Protein AF-A0A5N8YU35-F1 (afdb_monomer_lite)

Secondary structure (DSSP, 8-state):
-EEEEEE-STT-EEEEEEEESSS--TTHHHHHHHHHHTT---SEEEEEEETTEEEEEEEEEHHHHGGGHHHHHHHHHHHHHHHHHHHHHHHHHTTTS-TT-TTHHHHHHHHHHHHHTSS-EEE-TTS-EEE---HHHHHHHHHHHHHHHTT-

pLDDT: mean 88.42, std 7.89, range [56.53, 98.0]

Radius of gyration: 19.66 Å; chains: 1; bounding box: 42×31×61 Å

Sequence (152 aa):
MIIRTEPKDVFMYSVYLIFDSKEPDAEDHNIHEYLERNLLEPKRVESIVYDDRHCEMMYFGGCYIGRHMDALINLQTMAVQREMVAAEIGQTVAKVLKPSDPWLDDVIDQLTESVRQSDGFKTTEDGQLLFTVDVDYLHSKALDLATKTRVK

Foldseek 3Di:
DDWDWADDPDPKIKIKDKAFPPDGAPLRVVLVVVCVVVVNAFPDWDFDQDPNTTIIIGMDICVRCVVCVVVSVVSVVLSVLLVVQLVVLLVLLVVQDPPPDPCQVVLSNVLSVVQSPDPQWDADPVRDIDGDDDSVVSNVSSVVVVVVVVVD

Structure (mmCIF, N/CA/C/O backbone):
data_AF-A0A5N8YU35-F1
#
_entry.id   AF-A0A5N8YU35-F1
#
loop_
_atom_site.group_PDB
_atom_site.id
_atom_site.type_symbol
_atom_site.label_atom_id
_atom_site.label_alt_id
_atom_site.label_comp_id
_atom_site.label_asym_id
_atom_site.label_entity_id
_atom_site.label_seq_id
_atom_site.pdbx_PDB_ins_code
_atom_site.Cartn_x
_atom_site.Cartn_y
_atom_site.Cartn_z
_atom_site.occupancy
_atom_site.B_iso_or_equiv
_atom_site.auth_seq_id
_atom_site.auth_comp_id
_atom_site.auth_asym_id
_atom_site.auth_atom_id
_atom_site.pdbx_PDB_model_num
ATOM 1 N N . MET A 1 1 ? 0.512 4.461 -4.455 1.00 90.25 1 MET A N 1
ATOM 2 C CA . MET A 1 1 ? 1.394 4.225 -5.608 1.00 90.25 1 MET A CA 1
ATOM 3 C C . MET A 1 1 ? 0.643 3.665 -6.820 1.00 90.25 1 MET A C 1
ATOM 5 O O . MET A 1 1 ? -0.209 2.793 -6.695 1.00 90.25 1 MET A O 1
ATOM 9 N N . ILE A 1 2 ? 1.042 4.047 -8.038 1.00 93.00 2 ILE A N 1
ATOM 10 C CA . ILE A 1 2 ? 0.609 3.384 -9.282 1.00 93.00 2 ILE A CA 1
ATOM 11 C C . ILE A 1 2 ? 1.758 2.557 -9.860 1.00 93.00 2 ILE A C 1
ATOM 13 O O . ILE A 1 2 ? 2.867 3.059 -10.043 1.00 93.00 2 ILE A O 1
ATOM 17 N N . ILE A 1 3 ? 1.476 1.297 -10.200 1.00 93.69 3 ILE A N 1
ATOM 18 C CA . ILE A 1 3 ? 2.404 0.419 -10.919 1.00 93.69 3 ILE A CA 1
ATOM 19 C C . ILE A 1 3 ? 1.977 0.353 -12.382 1.00 93.69 3 ILE A C 1
ATOM 21 O O . ILE A 1 3 ? 0.924 -0.190 -12.716 1.00 93.69 3 ILE A O 1
ATOM 25 N N . ARG A 1 4 ? 2.826 0.853 -13.279 1.00 93.88 4 ARG A N 1
ATOM 26 C CA . ARG A 1 4 ? 2.621 0.746 -14.726 1.00 93.88 4 ARG A CA 1
ATOM 27 C C . ARG A 1 4 ? 3.687 -0.141 -15.343 1.00 93.88 4 ARG A C 1
ATOM 29 O O . ARG A 1 4 ? 4.871 -0.006 -15.042 1.00 93.88 4 ARG A O 1
ATOM 36 N N . THR A 1 5 ? 3.275 -1.016 -16.254 1.00 92.88 5 THR A N 1
ATOM 37 C CA . THR A 1 5 ? 4.201 -1.800 -17.072 1.00 92.88 5 THR A CA 1
ATOM 38 C C . THR A 1 5 ? 4.079 -1.409 -18.536 1.00 92.88 5 THR A C 1
ATOM 40 O O . THR A 1 5 ? 2.991 -1.107 -19.024 1.00 92.88 5 THR A O 1
ATOM 43 N N . GLU A 1 6 ? 5.207 -1.379 -19.239 1.00 91.56 6 GLU A N 1
ATOM 44 C CA . GLU A 1 6 ? 5.234 -1.185 -20.689 1.00 91.56 6 GLU A CA 1
ATOM 45 C C . GLU A 1 6 ? 6.061 -2.293 -21.339 1.00 91.56 6 GLU A C 1
ATOM 47 O O . GLU A 1 6 ? 7.177 -2.568 -20.878 1.00 91.56 6 GLU A O 1
ATOM 52 N N . PRO A 1 7 ? 5.557 -2.932 -22.407 1.00 88.81 7 PRO A N 1
ATOM 53 C CA . PRO A 1 7 ? 6.346 -3.893 -23.157 1.00 88.81 7 PRO A CA 1
ATOM 54 C C . PRO A 1 7 ? 7.537 -3.197 -23.824 1.00 88.81 7 PRO A C 1
ATOM 56 O O . PRO A 1 7 ? 7.446 -2.060 -24.289 1.00 88.81 7 PRO A O 1
ATOM 59 N N . LYS A 1 8 ? 8.659 -3.907 -23.895 1.00 81.81 8 LYS A N 1
ATOM 60 C CA . LYS A 1 8 ? 9.805 -3.582 -24.749 1.00 81.81 8 LYS A CA 1
ATOM 61 C C . LYS A 1 8 ? 10.007 -4.706 -25.764 1.00 81.81 8 LYS A C 1
ATOM 63 O O . LYS A 1 8 ? 9.188 -5.622 -25.845 1.00 81.81 8 LYS A O 1
ATOM 68 N N . ASP A 1 9 ? 11.077 -4.625 -26.555 1.00 76.06 9 ASP A N 1
ATOM 69 C CA . ASP A 1 9 ? 11.470 -5.711 -27.455 1.00 76.06 9 ASP A CA 1
ATOM 70 C C . ASP A 1 9 ? 11.514 -7.070 -26.730 1.00 76.06 9 ASP A C 1
ATOM 72 O O . ASP A 1 9 ? 11.734 -7.148 -25.520 1.00 76.06 9 ASP A O 1
ATOM 76 N N . VAL A 1 10 ? 11.282 -8.129 -27.508 1.00 62.03 10 VAL A N 1
ATOM 77 C CA . VAL A 1 10 ? 11.170 -9.557 -27.154 1.00 62.03 10 VAL A CA 1
ATOM 78 C C . VAL A 1 10 ? 11.671 -9.924 -25.733 1.00 62.03 10 VAL A C 1
ATOM 80 O O . VAL A 1 10 ? 12.867 -9.908 -25.455 1.00 62.03 10 VAL A O 1
ATOM 83 N N . PHE A 1 11 ? 10.732 -10.308 -24.853 1.00 61.12 11 PHE A N 1
ATOM 84 C CA . PHE A 1 11 ? 10.903 -10.713 -23.437 1.00 61.12 11 PHE A CA 1
ATOM 85 C C . PHE A 1 11 ? 11.347 -9.639 -22.434 1.00 61.12 11 PHE A C 1
ATOM 87 O O . PHE A 1 11 ? 11.573 -9.958 -21.265 1.00 61.12 11 PHE A O 1
ATOM 94 N N . MET A 1 12 ? 11.430 -8.370 -22.828 1.00 81.44 12 MET A N 1
ATOM 95 C CA . MET A 1 12 ? 11.676 -7.276 -21.893 1.00 81.44 12 MET A CA 1
ATOM 96 C C . MET A 1 12 ? 10.413 -6.455 -21.665 1.00 81.44 12 MET A C 1
ATOM 98 O O . MET A 1 12 ? 9.602 -6.233 -22.558 1.00 81.44 12 MET A O 1
ATOM 102 N N . TYR A 1 13 ? 10.274 -5.955 -20.448 1.00 92.12 13 TYR A N 1
ATOM 103 C CA . TYR A 1 13 ? 9.296 -4.938 -20.104 1.00 92.12 13 TYR A CA 1
ATOM 104 C C . TYR A 1 13 ? 9.954 -3.924 -19.180 1.00 92.12 13 TYR A C 1
ATOM 106 O O . TYR A 1 13 ? 11.035 -4.153 -18.626 1.00 92.12 13 TYR A O 1
ATOM 114 N N . SER A 1 14 ? 9.320 -2.776 -19.049 1.00 94.19 14 SER A N 1
ATOM 115 C CA . SER A 1 14 ? 9.695 -1.730 -18.117 1.00 94.19 14 SER A CA 1
ATOM 116 C C . SER A 1 14 ? 8.625 -1.589 -17.056 1.00 94.19 14 SER A C 1
ATOM 118 O O . SER A 1 14 ? 7.449 -1.818 -17.329 1.00 94.19 14 SER A O 1
ATOM 120 N N . VAL A 1 15 ? 9.056 -1.241 -15.850 1.00 96.44 15 VAL A N 1
ATOM 121 C CA . VAL A 1 15 ? 8.173 -0.998 -14.713 1.00 96.44 15 VAL A CA 1
ATOM 122 C C . VAL A 1 15 ? 8.373 0.439 -14.279 1.00 96.44 15 VAL A C 1
ATOM 124 O O . VAL A 1 15 ? 9.511 0.895 -14.150 1.00 96.44 15 VAL A O 1
ATOM 127 N N . TYR A 1 16 ? 7.265 1.129 -14.063 1.00 96.88 16 TYR A N 1
ATOM 128 C CA . TYR A 1 16 ? 7.223 2.483 -13.549 1.00 96.88 16 TYR A CA 1
ATOM 129 C C . TYR A 1 16 ? 6.436 2.463 -12.246 1.00 96.88 16 TYR A C 1
ATOM 131 O O . TYR A 1 16 ? 5.295 1.996 -12.230 1.00 96.88 16 TYR A O 1
ATOM 139 N N . LEU A 1 17 ? 7.059 2.946 -11.176 1.00 97.44 17 LEU A N 1
ATOM 140 C CA . LEU A 1 17 ? 6.386 3.228 -9.913 1.00 97.44 17 LEU A CA 1
ATOM 141 C C . LEU A 1 17 ? 6.131 4.730 -9.875 1.00 97.44 17 LEU A C 1
ATOM 143 O O . LEU A 1 17 ? 7.059 5.509 -10.097 1.00 97.44 17 LEU A O 1
ATOM 147 N N . ILE A 1 18 ? 4.879 5.124 -9.684 1.00 97.38 18 ILE A N 1
ATOM 148 C CA . ILE A 1 18 ? 4.452 6.522 -9.723 1.00 97.38 18 ILE A CA 1
ATOM 149 C C . ILE A 1 18 ? 3.856 6.866 -8.359 1.00 97.38 18 ILE A C 1
ATOM 151 O O . ILE A 1 18 ? 2.929 6.192 -7.904 1.00 97.38 18 ILE A O 1
ATOM 155 N N . PHE A 1 19 ? 4.399 7.905 -7.735 1.00 97.12 19 PHE A N 1
ATOM 156 C CA . PHE A 1 19 ? 4.057 8.371 -6.394 1.00 97.12 19 PHE A CA 1
ATOM 157 C C . PHE A 1 19 ? 3.549 9.806 -6.476 1.00 97.12 19 PHE A C 1
ATOM 159 O O . PHE A 1 19 ? 4.204 10.658 -7.084 1.00 97.12 19 PHE A O 1
ATOM 166 N N . ASP A 1 20 ? 2.390 10.090 -5.891 1.00 96.12 20 ASP A N 1
ATOM 167 C CA . ASP A 1 20 ? 1.893 11.461 -5.806 1.00 96.12 20 ASP A CA 1
ATOM 168 C C . ASP A 1 20 ? 2.757 12.261 -4.823 1.00 96.12 20 ASP A C 1
ATOM 170 O O . ASP A 1 20 ? 2.974 11.866 -3.681 1.00 96.12 20 ASP A O 1
ATOM 174 N N . SER A 1 21 ? 3.297 13.393 -5.277 1.00 92.50 21 SER A N 1
ATOM 175 C CA . SER A 1 21 ? 4.210 14.197 -4.461 1.00 92.50 21 SER A CA 1
ATOM 176 C C . SER A 1 21 ? 3.497 15.083 -3.436 1.00 92.50 21 SER A C 1
ATOM 178 O O . SER A 1 21 ? 4.156 15.640 -2.558 1.00 92.50 21 SER A O 1
ATOM 180 N N . LYS A 1 22 ? 2.183 15.288 -3.569 1.00 93.19 22 LYS A N 1
ATOM 181 C CA . LYS A 1 22 ? 1.373 16.131 -2.677 1.00 93.19 22 LYS A CA 1
ATOM 182 C C . LYS A 1 22 ? 0.496 15.307 -1.750 1.00 93.19 22 LYS A C 1
ATOM 184 O O . LYS A 1 22 ? 0.363 15.672 -0.585 1.00 93.19 22 LYS A O 1
ATOM 189 N N . GLU A 1 23 ? -0.078 14.229 -2.265 1.00 92.50 23 GLU A N 1
ATOM 190 C CA . GLU A 1 23 ? -0.985 13.342 -1.536 1.00 92.50 23 GLU A CA 1
ATOM 191 C C . GLU A 1 23 ? -0.467 11.899 -1.617 1.00 92.50 23 GLU A C 1
ATOM 193 O O . GLU A 1 23 ? -1.020 11.104 -2.372 1.00 92.50 23 GLU A O 1
ATOM 198 N N . PRO A 1 24 ? 0.618 11.558 -0.887 1.00 92.06 24 PRO A N 1
ATOM 199 C CA . PRO A 1 24 ? 1.176 10.210 -0.914 1.00 92.06 24 PRO A CA 1
ATOM 200 C C . PRO A 1 24 ? 0.146 9.179 -0.461 1.00 92.06 24 PRO A C 1
ATOM 202 O O . PRO A 1 24 ? -0.561 9.397 0.529 1.00 92.06 24 PRO A O 1
ATOM 205 N N . ASP A 1 25 ? 0.110 8.038 -1.142 1.00 92.25 25 ASP A N 1
ATOM 206 C CA . ASP A 1 25 ? -0.746 6.929 -0.735 1.00 92.25 25 ASP A CA 1
ATOM 207 C C . ASP A 1 25 ? -0.171 6.246 0.521 1.00 92.25 25 ASP A C 1
ATOM 209 O O . ASP A 1 25 ? 1.025 6.330 0.827 1.00 92.25 25 ASP A O 1
ATOM 213 N N . ALA A 1 26 ? -1.024 5.548 1.274 1.00 90.88 26 ALA A N 1
ATOM 214 C CA . ALA A 1 26 ? -0.661 4.989 2.576 1.00 90.88 26 ALA A CA 1
ATOM 215 C C . ALA A 1 26 ? 0.501 3.975 2.523 1.00 90.88 26 ALA A C 1
ATOM 217 O O . ALA A 1 26 ? 1.226 3.813 3.510 1.00 90.88 26 ALA A O 1
ATOM 218 N N . GLU A 1 27 ? 0.701 3.282 1.397 1.00 93.81 27 GLU A N 1
ATOM 219 C CA . GLU A 1 27 ? 1.817 2.357 1.197 1.00 93.81 27 GLU A CA 1
ATOM 220 C C . GLU A 1 27 ? 3.138 3.028 0.812 1.00 93.81 27 GLU A C 1
ATOM 222 O O . GLU A 1 27 ? 4.181 2.384 0.945 1.00 93.81 27 GLU A O 1
ATOM 227 N N . ASP A 1 28 ? 3.123 4.276 0.334 1.00 95.50 28 ASP A N 1
ATOM 228 C CA . ASP A 1 28 ? 4.252 4.873 -0.390 1.00 95.50 28 ASP A CA 1
ATOM 229 C C . ASP A 1 28 ? 5.538 4.849 0.448 1.00 95.50 28 ASP A C 1
ATOM 231 O O . ASP A 1 28 ? 6.587 4.402 -0.020 1.00 95.50 28 ASP A O 1
ATOM 235 N N . HIS A 1 29 ? 5.451 5.214 1.731 1.00 94.50 29 HIS A N 1
ATOM 236 C CA . HIS A 1 29 ? 6.587 5.157 2.655 1.00 94.50 29 HIS A CA 1
ATOM 237 C C . HIS A 1 29 ? 7.175 3.742 2.786 1.00 94.50 29 HIS A C 1
ATOM 239 O O . HIS A 1 29 ? 8.386 3.559 2.661 1.00 94.50 29 HIS A O 1
ATOM 245 N N . ASN A 1 30 ? 6.322 2.729 2.964 1.00 94.62 30 ASN A N 1
ATOM 246 C CA . ASN A 1 30 ? 6.757 1.338 3.109 1.00 94.62 30 ASN A CA 1
ATOM 247 C C . ASN A 1 30 ? 7.377 0.799 1.812 1.00 94.62 30 ASN A C 1
ATOM 249 O O . ASN A 1 30 ? 8.282 -0.036 1.851 1.00 94.62 30 ASN A O 1
ATOM 253 N N . ILE A 1 31 ? 6.893 1.266 0.658 1.00 96.50 31 ILE A N 1
ATOM 254 C CA . ILE A 1 31 ? 7.476 0.942 -0.644 1.00 96.50 31 ILE A CA 1
ATOM 255 C C . ILE A 1 31 ? 8.880 1.542 -0.751 1.00 96.50 31 ILE A C 1
ATOM 257 O O . ILE A 1 31 ? 9.812 0.814 -1.092 1.00 96.50 31 ILE A O 1
ATOM 261 N N . HIS A 1 32 ? 9.065 2.823 -0.416 1.00 96.88 32 HIS A N 1
ATOM 262 C CA . HIS A 1 32 ? 10.389 3.452 -0.424 1.00 96.88 32 HIS A CA 1
ATOM 263 C C . HIS A 1 32 ? 11.374 2.733 0.510 1.00 96.88 32 HIS A C 1
ATOM 265 O O . HIS A 1 32 ? 12.469 2.377 0.070 1.00 96.88 32 HIS A O 1
ATOM 271 N N . GLU A 1 33 ? 10.973 2.428 1.749 1.00 97.38 33 GLU A N 1
ATOM 272 C CA . GLU A 1 33 ? 11.804 1.655 2.684 1.00 97.38 33 GLU A CA 1
ATOM 273 C C . GLU A 1 33 ? 12.143 0.261 2.140 1.00 97.38 33 GLU A C 1
ATOM 275 O O . GLU A 1 33 ? 13.268 -0.227 2.288 1.00 97.38 33 GLU A O 1
ATOM 280 N N . TYR A 1 34 ? 11.185 -0.406 1.490 1.00 97.62 34 TYR A N 1
ATOM 281 C CA . TYR A 1 34 ? 11.427 -1.703 0.870 1.00 97.62 34 TYR A CA 1
ATOM 282 C C . TYR A 1 34 ? 12.472 -1.604 -0.245 1.00 97.62 34 TYR A C 1
ATOM 284 O O . TYR A 1 34 ? 13.368 -2.452 -0.307 1.00 97.62 34 TYR A O 1
ATOM 292 N N . LEU A 1 35 ? 12.369 -0.599 -1.119 1.00 97.62 35 LEU A N 1
ATOM 293 C CA . LEU A 1 35 ? 13.329 -0.381 -2.201 1.00 97.62 35 LEU A CA 1
ATOM 294 C C . LEU A 1 35 ? 14.730 -0.114 -1.638 1.00 97.62 35 LEU A C 1
ATOM 296 O O . LEU A 1 35 ? 15.682 -0.776 -2.051 1.00 97.62 35 LEU A O 1
ATOM 300 N N . GLU A 1 36 ? 14.844 0.770 -0.644 1.00 97.56 36 GLU A N 1
ATOM 301 C CA . GLU A 1 36 ? 16.111 1.101 0.017 1.00 97.56 36 GLU A CA 1
ATOM 302 C C . GLU A 1 36 ? 16.743 -0.131 0.679 1.00 97.56 36 GLU A C 1
ATOM 304 O O . GLU A 1 36 ? 17.889 -0.484 0.394 1.00 97.56 36 GLU A O 1
ATOM 309 N N . ARG A 1 37 ? 15.977 -0.861 1.499 1.00 98.00 37 ARG A N 1
ATOM 310 C CA . ARG A 1 37 ? 16.464 -2.047 2.220 1.00 98.00 37 ARG A CA 1
ATOM 311 C C . ARG A 1 37 ? 16.960 -3.154 1.288 1.00 98.00 37 ARG A C 1
ATOM 313 O O . ARG A 1 37 ? 17.844 -3.922 1.663 1.00 98.00 37 ARG A O 1
ATOM 320 N N . ASN A 1 38 ? 16.373 -3.267 0.098 1.00 97.62 38 ASN A N 1
ATOM 321 C CA . ASN A 1 38 ? 16.754 -4.265 -0.901 1.00 97.62 38 ASN A CA 1
ATOM 322 C C . ASN A 1 38 ? 17.753 -3.728 -1.941 1.00 97.62 38 ASN A C 1
ATOM 324 O O . ASN A 1 38 ? 18.066 -4.450 -2.889 1.00 97.62 38 ASN A O 1
ATOM 328 N N . LEU A 1 39 ? 18.267 -2.504 -1.763 1.00 96.69 39 LEU A N 1
ATOM 329 C CA . LEU A 1 39 ? 19.212 -1.850 -2.676 1.00 96.69 39 LEU A CA 1
ATOM 330 C C . LEU A 1 39 ? 18.683 -1.796 -4.121 1.00 96.69 39 LEU A C 1
ATOM 332 O O . LEU A 1 39 ? 19.406 -2.054 -5.089 1.00 96.69 39 LEU A O 1
ATOM 336 N N . LEU A 1 40 ? 17.386 -1.513 -4.258 1.00 97.50 40 LEU A N 1
ATOM 337 C CA . LEU A 1 40 ? 16.693 -1.417 -5.536 1.00 97.50 40 LEU A CA 1
ATOM 338 C C . LEU A 1 40 ? 16.704 0.025 -6.026 1.00 97.50 40 LEU A C 1
ATOM 340 O O . LEU A 1 40 ? 15.786 0.797 -5.761 1.00 97.50 40 LEU A O 1
ATOM 344 N N . GLU A 1 41 ? 17.743 0.376 -6.775 1.00 96.81 41 GLU A N 1
ATOM 345 C CA . GLU A 1 41 ? 17.883 1.721 -7.321 1.00 96.81 41 GLU A CA 1
A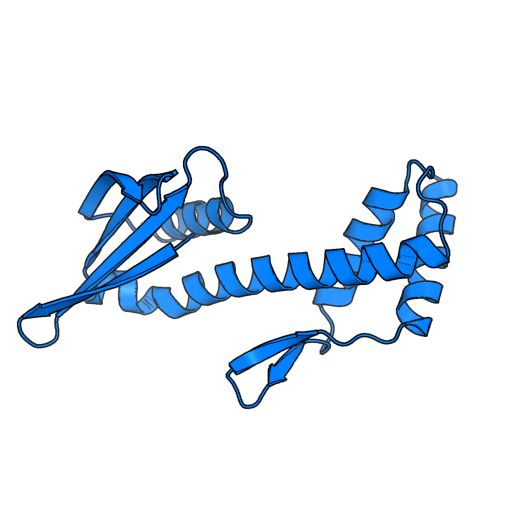TOM 346 C C . GLU A 1 41 ? 17.145 1.855 -8.662 1.00 96.81 41 GLU A C 1
ATOM 348 O O . GLU A 1 41 ? 17.313 1.019 -9.566 1.00 96.81 41 GLU A O 1
ATOM 353 N N . PRO A 1 42 ? 16.325 2.904 -8.840 1.00 97.06 42 PRO A N 1
ATOM 354 C CA . PRO A 1 42 ? 15.714 3.178 -10.125 1.00 97.06 42 PRO A CA 1
ATOM 355 C C . PRO A 1 42 ? 16.781 3.577 -11.142 1.00 97.06 42 PRO A C 1
ATOM 357 O O . PRO A 1 42 ? 17.720 4.315 -10.858 1.00 97.06 42 PRO A O 1
ATOM 360 N N . LYS A 1 43 ? 16.590 3.152 -12.390 1.00 96.31 43 LYS A N 1
ATOM 361 C CA . LYS A 1 43 ? 17.432 3.594 -13.511 1.00 96.31 43 LYS A CA 1
ATOM 362 C C . LYS A 1 43 ? 17.287 5.092 -13.778 1.00 96.31 43 LYS A C 1
ATOM 364 O O . LYS A 1 43 ? 18.185 5.696 -14.357 1.00 96.31 43 LYS A O 1
ATOM 369 N N . ARG A 1 44 ? 16.124 5.658 -13.452 1.00 95.75 44 ARG A N 1
ATOM 370 C CA . ARG A 1 44 ? 15.811 7.077 -13.607 1.00 95.75 44 ARG A CA 1
ATOM 371 C C . ARG A 1 44 ? 14.684 7.459 -12.653 1.00 95.75 44 ARG A C 1
ATOM 373 O O . ARG A 1 44 ? 13.761 6.668 -12.470 1.00 95.75 44 ARG A O 1
ATOM 380 N N . VAL A 1 45 ? 14.758 8.671 -12.120 1.00 97.50 45 VAL A N 1
ATOM 381 C CA . VAL A 1 45 ? 13.685 9.326 -11.367 1.00 97.50 45 VAL A CA 1
ATOM 382 C C . VAL A 1 45 ? 13.316 10.600 -12.117 1.00 97.50 45 VAL A C 1
ATOM 384 O O . VAL A 1 45 ? 14.207 11.339 -12.537 1.00 97.50 45 VAL A O 1
ATOM 387 N N . GLU A 1 46 ? 12.028 10.834 -12.345 1.00 97.00 46 GLU A N 1
ATOM 388 C CA . GLU A 1 46 ? 11.529 12.023 -13.042 1.00 97.00 46 GLU A CA 1
ATOM 389 C C . GLU A 1 46 ? 10.313 12.596 -12.326 1.00 97.00 46 GLU A C 1
ATOM 391 O O . GLU A 1 46 ? 9.465 11.854 -11.840 1.00 97.00 46 GLU A O 1
ATOM 396 N N . SER A 1 47 ? 10.186 13.920 -12.327 1.00 97.31 47 SER A N 1
ATOM 397 C CA . SER A 1 47 ? 8.931 14.579 -11.978 1.00 97.31 47 SER A CA 1
ATOM 398 C C . SER A 1 47 ? 8.033 14.630 -13.210 1.00 97.31 47 SER A C 1
ATOM 400 O O . SER A 1 47 ? 8.435 15.154 -14.252 1.00 97.31 47 SER A O 1
ATOM 402 N N . ILE A 1 48 ? 6.823 14.093 -13.097 1.00 96.50 48 ILE A N 1
ATOM 403 C CA . ILE A 1 48 ? 5.847 14.012 -14.185 1.00 96.50 48 ILE A CA 1
ATOM 404 C C . ILE A 1 48 ? 4.506 14.615 -13.758 1.00 96.50 48 ILE A C 1
ATOM 406 O O . ILE A 1 48 ? 4.251 14.825 -12.572 1.00 96.50 48 ILE A O 1
ATOM 410 N N . VAL A 1 49 ? 3.641 14.876 -14.738 1.00 96.31 49 VAL A N 1
ATOM 411 C CA . VAL A 1 49 ? 2.208 15.062 -14.493 1.00 96.31 49 VAL A CA 1
ATOM 412 C C . VAL A 1 49 ? 1.505 13.779 -14.915 1.00 96.31 49 VAL A C 1
ATOM 414 O O . VAL A 1 49 ? 1.636 13.360 -16.067 1.00 96.31 49 VAL A O 1
ATOM 417 N N . TYR A 1 50 ? 0.796 13.146 -13.988 1.00 93.31 50 TYR A N 1
ATOM 418 C CA . TYR A 1 50 ? 0.030 11.929 -14.226 1.00 93.31 50 TYR A CA 1
ATOM 419 C C . TYR A 1 50 ? -1.381 12.131 -13.683 1.00 93.31 50 TYR A C 1
ATOM 421 O O . TYR A 1 50 ? -1.531 12.424 -12.504 1.00 93.31 50 TYR A O 1
ATOM 429 N N . ASP A 1 51 ? -2.400 11.990 -14.537 1.00 91.75 51 ASP A N 1
ATOM 430 C CA . ASP A 1 51 ? -3.808 12.154 -14.138 1.00 91.75 51 ASP A CA 1
ATOM 431 C C . ASP A 1 51 ? -4.057 13.483 -13.389 1.00 91.75 51 ASP A C 1
ATOM 433 O O . ASP A 1 51 ? -4.538 13.507 -12.261 1.00 91.75 51 ASP A O 1
ATOM 437 N N . ASP A 1 52 ? -3.592 14.587 -13.991 1.00 93.31 52 ASP A N 1
ATOM 438 C CA . ASP A 1 52 ? -3.613 15.960 -13.453 1.00 93.31 52 ASP A CA 1
ATOM 439 C C . ASP A 1 52 ? -2.890 16.178 -12.103 1.00 93.31 52 ASP A C 1
ATOM 441 O O . ASP A 1 52 ? -2.962 17.262 -11.516 1.00 93.31 52 ASP A O 1
ATOM 445 N N . ARG A 1 53 ? -2.116 15.193 -11.631 1.00 93.69 53 ARG A N 1
ATOM 446 C CA . ARG A 1 53 ? -1.353 15.243 -10.375 1.00 93.69 53 ARG A CA 1
ATOM 447 C C . ARG A 1 53 ? 0.147 15.338 -10.634 1.00 93.69 53 ARG A C 1
ATOM 449 O O . ARG A 1 53 ? 0.661 14.812 -11.620 1.00 93.69 53 ARG A O 1
ATOM 456 N N . HIS A 1 54 ? 0.858 16.051 -9.761 1.00 96.00 54 HIS A N 1
ATOM 457 C CA . HIS A 1 54 ? 2.319 16.123 -9.813 1.00 96.00 54 HIS A CA 1
ATOM 458 C C . HIS A 1 54 ? 2.900 14.918 -9.088 1.00 96.00 54 HIS A C 1
ATOM 460 O O . HIS A 1 54 ? 2.705 14.774 -7.882 1.00 96.00 54 HIS A O 1
ATOM 466 N N . CYS A 1 55 ? 3.627 14.086 -9.823 1.00 97.19 55 CYS A N 1
ATOM 467 C CA . CYS A 1 55 ? 4.116 12.817 -9.315 1.00 97.19 55 CYS A CA 1
ATOM 468 C C . CYS A 1 55 ? 5.626 12.677 -9.501 1.00 97.19 55 CYS A C 1
ATOM 470 O O . CYS A 1 55 ? 6.211 13.211 -10.448 1.00 97.19 55 CYS A O 1
ATOM 472 N N . GLU A 1 56 ? 6.239 11.881 -8.634 1.00 97.62 56 GLU A N 1
ATOM 473 C CA . GLU A 1 56 ? 7.545 11.285 -8.869 1.00 97.62 56 GLU A CA 1
ATOM 474 C C . GLU A 1 56 ? 7.351 9.948 -9.588 1.00 97.62 56 GLU A C 1
ATOM 476 O O . GLU A 1 56 ? 6.560 9.107 -9.169 1.00 97.62 56 GLU A O 1
ATOM 481 N N . MET A 1 57 ? 8.073 9.743 -10.684 1.00 97.56 57 MET A N 1
ATOM 482 C CA . MET A 1 57 ? 8.106 8.485 -11.412 1.00 97.56 57 MET A CA 1
ATOM 483 C C . MET A 1 57 ? 9.493 7.865 -11.319 1.00 97.56 57 MET A C 1
ATOM 485 O O . MET A 1 57 ? 10.478 8.426 -11.802 1.00 97.56 57 MET A O 1
ATOM 489 N N . MET A 1 58 ? 9.547 6.651 -10.785 1.00 98.00 58 MET A N 1
ATOM 490 C CA . MET A 1 58 ? 10.731 5.806 -10.768 1.00 98.00 58 MET A CA 1
ATOM 491 C C . MET A 1 58 ? 10.666 4.757 -11.872 1.00 98.00 58 MET A C 1
ATOM 493 O O . MET A 1 58 ? 9.686 4.025 -11.997 1.00 98.00 58 MET A O 1
ATOM 497 N N . TYR A 1 59 ? 11.734 4.647 -12.656 1.00 96.62 59 TYR A N 1
ATOM 498 C CA . TYR A 1 59 ? 11.829 3.722 -13.781 1.00 96.62 59 TYR A CA 1
ATOM 499 C C . TYR A 1 59 ? 12.765 2.545 -13.488 1.00 96.62 59 TYR A C 1
ATOM 501 O O . TYR A 1 59 ? 13.934 2.729 -13.143 1.00 96.62 59 TYR A O 1
ATOM 509 N N . PHE A 1 60 ? 12.288 1.326 -13.746 1.00 96.81 60 PHE A N 1
ATOM 510 C CA . PHE A 1 60 ? 13.032 0.081 -13.574 1.00 96.81 60 PHE A CA 1
ATOM 511 C C . PHE A 1 60 ? 12.986 -0.801 -14.830 1.00 96.81 60 PHE A C 1
ATOM 513 O O . PHE A 1 60 ? 12.049 -0.783 -15.634 1.00 96.81 60 PHE A O 1
ATOM 520 N N . GLY A 1 61 ? 14.023 -1.626 -15.001 1.00 94.81 61 GLY A N 1
ATOM 521 C CA . GLY A 1 61 ? 13.963 -2.740 -15.949 1.00 94.81 61 GLY A CA 1
ATOM 522 C C . GLY A 1 61 ? 13.138 -3.889 -15.370 1.00 94.81 61 GLY A C 1
ATOM 523 O O . GLY A 1 61 ? 13.360 -4.270 -14.225 1.00 94.81 61 GLY A O 1
ATOM 524 N N . GLY A 1 62 ? 12.246 -4.485 -16.160 1.00 92.12 62 GLY A N 1
ATOM 525 C CA . GLY A 1 62 ? 11.345 -5.551 -15.711 1.00 92.12 62 GLY A CA 1
ATOM 526 C C . GLY A 1 62 ? 12.070 -6.766 -15.138 1.00 92.12 62 GLY A C 1
ATOM 527 O O . GLY A 1 62 ? 11.713 -7.241 -14.072 1.00 92.12 62 GLY A O 1
ATOM 528 N N . CYS A 1 63 ? 13.169 -7.218 -15.751 1.00 91.12 63 CYS A N 1
ATOM 529 C CA . CYS A 1 63 ? 13.958 -8.327 -15.195 1.00 91.12 63 CYS A CA 1
ATOM 530 C C . CYS A 1 63 ? 14.640 -7.984 -13.858 1.00 91.12 63 CYS A C 1
ATOM 532 O O . CYS A 1 63 ? 14.935 -8.884 -13.076 1.00 91.12 63 CYS A O 1
ATOM 534 N N . TYR A 1 64 ? 14.919 -6.699 -13.610 1.00 94.12 64 TYR A N 1
ATOM 535 C CA . TYR A 1 64 ? 15.586 -6.237 -12.393 1.00 94.12 64 TYR A CA 1
ATOM 536 C C . TYR A 1 64 ? 14.610 -6.209 -11.215 1.00 94.12 64 TYR A C 1
ATOM 538 O O . TYR A 1 64 ? 14.881 -6.820 -10.186 1.00 94.12 64 TYR A O 1
ATOM 546 N N . ILE A 1 65 ? 13.445 -5.582 -11.396 1.00 95.19 65 ILE A N 1
ATOM 547 C CA . ILE A 1 65 ? 12.443 -5.454 -10.330 1.00 95.19 65 ILE A CA 1
ATOM 548 C C . ILE A 1 65 ? 11.447 -6.622 -10.283 1.00 95.19 65 ILE A C 1
ATOM 550 O O . ILE A 1 65 ? 10.747 -6.795 -9.295 1.00 95.19 65 ILE A O 1
ATOM 554 N N . GLY A 1 66 ? 11.408 -7.470 -11.315 1.00 92.25 66 GLY A N 1
ATOM 555 C CA . GLY A 1 66 ? 10.410 -8.529 -11.489 1.00 92.25 66 GLY A CA 1
ATOM 556 C C . GLY A 1 66 ? 10.271 -9.471 -10.292 1.00 92.25 66 GLY A C 1
ATOM 557 O O . GLY A 1 66 ? 9.159 -9.798 -9.899 1.00 92.25 66 GLY A O 1
ATOM 558 N N . ARG A 1 67 ? 11.387 -9.846 -9.651 1.00 93.94 67 ARG A N 1
ATOM 559 C CA . ARG A 1 67 ? 11.388 -10.713 -8.453 1.00 93.94 67 ARG A CA 1
ATOM 560 C C . ARG A 1 67 ? 10.863 -10.034 -7.182 1.00 93.94 67 ARG A C 1
ATOM 562 O O . ARG A 1 67 ? 10.710 -10.697 -6.165 1.00 93.94 67 ARG A O 1
ATOM 569 N N . HIS A 1 68 ? 10.614 -8.731 -7.241 1.00 95.75 68 HIS A N 1
ATOM 570 C CA . HIS A 1 68 ? 10.115 -7.919 -6.138 1.00 95.75 68 HIS A CA 1
ATOM 571 C C . HIS A 1 68 ? 8.662 -7.487 -6.343 1.00 95.75 68 HIS A C 1
ATOM 573 O O . HIS A 1 68 ? 8.056 -6.971 -5.409 1.00 95.75 68 HIS A O 1
ATOM 579 N N . MET A 1 69 ? 8.084 -7.721 -7.527 1.00 94.31 69 MET A N 1
ATOM 580 C CA . MET A 1 69 ? 6.730 -7.268 -7.853 1.00 94.31 69 MET A CA 1
ATOM 581 C C . MET A 1 69 ? 5.686 -7.820 -6.886 1.00 94.31 69 MET A C 1
ATOM 583 O O . MET A 1 69 ? 4.872 -7.047 -6.396 1.00 94.31 69 MET A O 1
ATOM 587 N N . ASP A 1 70 ? 5.761 -9.104 -6.533 1.00 93.62 70 ASP A N 1
ATOM 588 C CA . ASP A 1 70 ? 4.830 -9.708 -5.572 1.00 93.62 70 ASP A CA 1
ATOM 589 C C . ASP A 1 70 ? 4.907 -9.029 -4.197 1.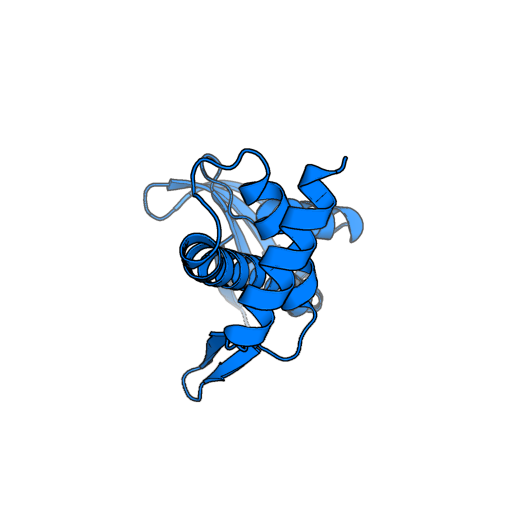00 93.62 70 ASP A C 1
ATOM 591 O O . ASP A 1 70 ? 3.886 -8.804 -3.553 1.00 93.62 70 ASP A O 1
ATOM 595 N N . ALA A 1 71 ? 6.108 -8.642 -3.753 1.00 94.25 71 ALA A N 1
ATOM 596 C CA . ALA A 1 71 ? 6.288 -7.943 -2.485 1.00 94.25 71 ALA A CA 1
ATOM 597 C C . ALA A 1 71 ? 5.735 -6.510 -2.532 1.00 94.25 71 ALA A C 1
ATOM 599 O O . ALA A 1 71 ? 5.091 -6.080 -1.578 1.00 94.25 71 ALA A O 1
ATOM 600 N N . LEU A 1 72 ? 5.947 -5.790 -3.638 1.00 94.75 72 LEU A N 1
ATOM 601 C CA . LEU A 1 72 ? 5.409 -4.440 -3.838 1.00 94.75 72 LEU A CA 1
ATOM 602 C C . LEU A 1 72 ? 3.874 -4.457 -3.914 1.00 94.75 72 LEU A C 1
ATOM 604 O O . LEU A 1 72 ? 3.216 -3.655 -3.255 1.00 94.75 72 LEU A O 1
ATOM 608 N N . ILE A 1 73 ? 3.305 -5.416 -4.650 1.00 91.69 73 ILE A N 1
ATOM 609 C CA . ILE A 1 73 ? 1.855 -5.637 -4.728 1.00 91.69 73 ILE A CA 1
ATOM 610 C C . ILE A 1 73 ? 1.299 -5.991 -3.347 1.00 91.69 73 ILE A C 1
ATOM 612 O O . ILE A 1 73 ? 0.248 -5.484 -2.958 1.00 91.69 73 ILE A O 1
ATOM 616 N N . ASN A 1 74 ? 2.003 -6.824 -2.577 1.00 90.88 74 ASN A N 1
ATOM 617 C CA . ASN A 1 74 ? 1.578 -7.173 -1.227 1.00 90.88 74 ASN A CA 1
ATOM 618 C C . ASN A 1 74 ? 1.582 -5.956 -0.288 1.00 90.88 74 ASN A C 1
ATOM 620 O O . ASN A 1 74 ? 0.636 -5.781 0.468 1.00 90.88 74 ASN A O 1
ATOM 624 N N . LEU A 1 75 ? 2.592 -5.084 -0.358 1.00 92.69 75 LEU A N 1
ATOM 625 C CA . LEU A 1 75 ? 2.635 -3.851 0.440 1.00 92.69 75 LEU A CA 1
ATOM 626 C C . LEU A 1 75 ? 1.458 -2.918 0.123 1.00 92.69 75 LEU A C 1
ATOM 628 O O . LEU A 1 75 ? 0.803 -2.434 1.045 1.00 92.69 75 LEU A O 1
ATOM 632 N N . GLN A 1 76 ? 1.140 -2.741 -1.161 1.00 89.94 76 GLN A N 1
ATOM 633 C CA . GLN A 1 76 ? -0.051 -2.004 -1.586 1.00 89.94 76 GLN A CA 1
ATOM 634 C C . GLN A 1 76 ? -1.342 -2.674 -1.089 1.00 89.94 76 GLN A C 1
ATOM 636 O O . GLN A 1 76 ? -2.218 -2.020 -0.528 1.00 89.94 76 GLN A O 1
ATOM 641 N N . THR A 1 77 ? -1.440 -3.999 -1.218 1.00 88.50 77 THR A N 1
ATOM 642 C CA . THR A 1 77 ? -2.602 -4.772 -0.748 1.00 88.50 77 THR A CA 1
ATOM 643 C C . THR A 1 77 ? -2.798 -4.618 0.760 1.00 88.50 77 THR A C 1
ATOM 645 O O . THR A 1 77 ? -3.918 -4.413 1.216 1.00 88.50 77 THR A O 1
ATOM 648 N N . MET A 1 78 ? -1.720 -4.666 1.545 1.00 87.31 78 MET A N 1
ATOM 649 C CA . MET A 1 78 ? -1.762 -4.503 2.999 1.00 87.31 78 MET A CA 1
ATOM 650 C C . MET A 1 78 ? -2.220 -3.103 3.427 1.00 87.31 78 MET A C 1
ATOM 652 O O . MET A 1 78 ? -2.908 -2.980 4.444 1.00 87.31 78 MET A O 1
ATOM 656 N N . ALA A 1 79 ? -1.854 -2.058 2.679 1.00 88.12 79 ALA A N 1
ATOM 657 C CA . ALA A 1 79 ? -2.324 -0.700 2.942 1.00 88.12 79 ALA A CA 1
ATOM 658 C C . ALA A 1 79 ? -3.836 -0.585 2.707 1.00 88.12 79 ALA A C 1
ATOM 660 O O . ALA A 1 79 ? -4.561 -0.209 3.628 1.00 88.12 79 ALA A O 1
ATOM 661 N N . VAL A 1 80 ? -4.321 -1.054 1.551 1.00 86.81 80 VAL A N 1
ATOM 662 C CA . VAL A 1 80 ? -5.760 -1.101 1.235 1.00 86.81 80 VAL A CA 1
ATOM 663 C C . VAL A 1 80 ? -6.529 -1.913 2.279 1.00 86.81 80 VAL A C 1
ATOM 665 O O . VAL A 1 80 ? -7.555 -1.472 2.789 1.00 86.81 80 VAL A O 1
ATOM 668 N N . GLN A 1 81 ? -6.017 -3.086 2.660 1.00 87.12 81 GLN A N 1
ATOM 669 C CA . GLN A 1 81 ? -6.613 -3.916 3.708 1.00 87.12 81 GLN A CA 1
ATOM 670 C C . GLN A 1 81 ? -6.753 -3.160 5.032 1.00 87.12 81 GLN A C 1
ATOM 672 O O . GLN A 1 81 ? -7.803 -3.220 5.672 1.00 87.12 81 GLN A O 1
ATOM 677 N N . ARG A 1 82 ? -5.709 -2.438 5.453 1.00 86.31 82 ARG A N 1
ATOM 678 C CA . ARG A 1 82 ? -5.747 -1.653 6.691 1.00 86.31 82 ARG A CA 1
ATOM 679 C C . ARG A 1 82 ? -6.812 -0.560 6.620 1.00 86.31 82 ARG A C 1
ATOM 681 O O . ARG A 1 82 ? -7.563 -0.413 7.580 1.00 86.31 82 ARG A O 1
ATOM 688 N N . GLU A 1 83 ? -6.898 0.165 5.510 1.00 86.94 83 GLU A N 1
ATOM 689 C CA . GLU A 1 83 ? -7.899 1.220 5.317 1.00 86.94 83 GLU A CA 1
ATOM 690 C C . GLU A 1 83 ? -9.327 0.668 5.318 1.00 86.94 83 GLU A C 1
ATOM 692 O O . GLU A 1 83 ? -10.194 1.212 6.001 1.00 86.94 83 GLU A O 1
ATOM 697 N N . MET A 1 84 ? -9.565 -0.456 4.634 1.00 85.69 84 MET A N 1
ATOM 698 C CA . MET A 1 84 ? -10.865 -1.134 4.639 1.00 85.69 84 MET A CA 1
ATOM 699 C C . MET A 1 84 ? -11.288 -1.540 6.054 1.00 85.69 84 MET A C 1
ATOM 701 O O . MET A 1 84 ? -12.429 -1.305 6.454 1.00 85.69 84 MET A O 1
ATOM 705 N N . VAL A 1 85 ? -10.367 -2.126 6.826 1.00 86.69 85 VAL A N 1
ATOM 706 C CA . VAL A 1 85 ? -10.631 -2.547 8.210 1.00 86.69 85 VAL A CA 1
ATOM 707 C C . VAL A 1 85 ? -10.897 -1.333 9.098 1.00 86.69 85 VAL A C 1
ATOM 709 O O . VAL A 1 85 ? -11.871 -1.342 9.847 1.00 86.69 85 VAL A O 1
ATOM 712 N N . ALA A 1 86 ? -10.081 -0.281 8.995 1.00 86.75 86 ALA A N 1
ATOM 713 C CA . ALA A 1 86 ? -10.249 0.942 9.775 1.00 86.75 86 ALA A CA 1
ATOM 714 C C . ALA A 1 86 ? -11.590 1.629 9.481 1.00 86.75 86 ALA A C 1
ATOM 716 O O . ALA A 1 86 ? -12.274 2.066 10.407 1.00 86.75 86 ALA A O 1
ATOM 717 N N . ALA A 1 87 ? -12.005 1.674 8.212 1.00 86.00 87 ALA A N 1
ATOM 718 C CA . ALA A 1 87 ? -13.289 2.238 7.811 1.00 86.00 87 ALA A CA 1
ATOM 719 C C . ALA A 1 87 ? -14.474 1.437 8.379 1.00 86.00 87 ALA A C 1
ATOM 721 O O . ALA A 1 87 ? -15.397 2.028 8.947 1.00 86.00 87 ALA A O 1
ATOM 722 N N . GLU A 1 88 ? -14.442 0.105 8.274 1.00 85.69 88 GLU A N 1
ATOM 723 C CA . GLU A 1 88 ? -15.498 -0.772 8.800 1.00 85.69 88 GLU A CA 1
ATOM 724 C C . GLU A 1 88 ? -15.591 -0.690 10.332 1.00 85.69 88 GLU A C 1
ATOM 726 O O . GLU A 1 88 ? -16.675 -0.556 10.911 1.00 85.69 88 GLU A O 1
ATOM 731 N N . ILE A 1 89 ? -14.436 -0.708 11.001 1.00 86.88 89 ILE A N 1
ATOM 732 C CA . ILE A 1 89 ? -14.344 -0.551 12.450 1.00 86.88 89 ILE A CA 1
ATOM 733 C C . ILE A 1 89 ? -14.854 0.818 12.869 1.00 86.88 89 ILE A C 1
ATOM 735 O O . ILE A 1 89 ? -15.686 0.882 13.766 1.00 86.88 89 ILE A O 1
ATOM 739 N N . GLY A 1 90 ? -14.418 1.903 12.229 1.00 85.88 90 GLY A N 1
ATOM 740 C CA . GLY A 1 90 ? -14.865 3.253 12.562 1.00 85.88 90 GLY A CA 1
ATOM 741 C C . GLY A 1 90 ? -16.388 3.386 12.490 1.00 85.88 90 GLY A C 1
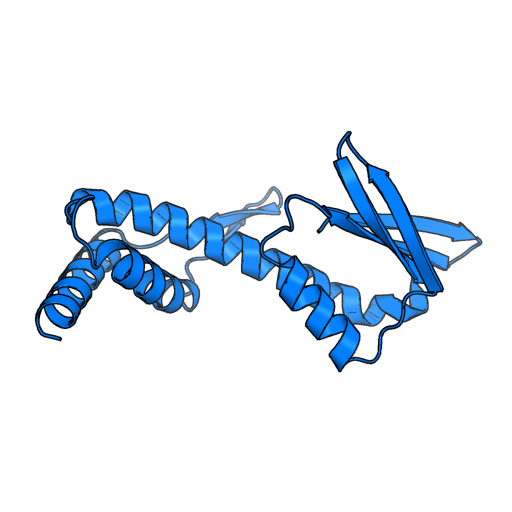ATOM 742 O O . GLY A 1 90 ? -17.014 3.874 13.431 1.00 85.88 90 GLY A O 1
ATOM 743 N N . GLN A 1 91 ? -17.007 2.860 11.427 1.00 85.31 91 GLN A N 1
ATOM 744 C CA . GLN A 1 91 ? -18.466 2.851 11.272 1.00 85.31 91 GLN A CA 1
ATOM 745 C C . GLN A 1 91 ? -19.179 2.009 12.335 1.00 85.31 91 GLN A C 1
ATOM 747 O O . GLN A 1 91 ? -20.248 2.389 12.821 1.00 85.31 91 GLN A O 1
ATOM 752 N N . THR A 1 92 ? -18.614 0.858 12.693 1.00 85.25 92 THR A N 1
ATOM 753 C CA . THR A 1 92 ? -19.203 -0.053 13.679 1.00 85.25 92 THR A CA 1
ATOM 754 C C . THR A 1 92 ? -19.045 0.484 15.101 1.00 85.25 92 THR A C 1
ATOM 756 O O . THR A 1 92 ? -20.012 0.562 15.857 1.00 85.25 92 THR A O 1
ATOM 759 N N . VAL A 1 93 ? -17.849 0.942 15.457 1.00 84.81 93 VAL A N 1
ATOM 760 C CA . VAL A 1 93 ? -17.515 1.478 16.779 1.00 84.81 93 VAL A CA 1
ATOM 761 C C . VAL A 1 93 ? -18.268 2.775 17.067 1.00 84.81 93 VAL A C 1
ATOM 763 O O . VAL A 1 93 ? -18.736 2.950 18.191 1.00 84.81 93 VAL A O 1
ATOM 766 N N . ALA A 1 94 ? -18.494 3.636 16.069 1.00 83.94 94 ALA A N 1
ATOM 767 C CA . ALA A 1 94 ? -19.302 4.850 16.226 1.00 83.94 94 ALA A CA 1
ATOM 768 C C . ALA A 1 94 ? -20.761 4.584 16.661 1.00 83.94 94 ALA A C 1
ATOM 770 O O . ALA A 1 94 ? -21.447 5.505 17.105 1.00 83.94 94 ALA A O 1
ATOM 771 N N . LYS A 1 95 ? -21.254 3.339 16.560 1.00 84.81 95 LYS A N 1
ATOM 772 C CA . LYS A 1 95 ? -22.589 2.946 17.050 1.00 84.81 95 LYS A CA 1
ATOM 773 C C . LYS A 1 95 ? -22.617 2.676 18.556 1.00 84.81 95 LYS A C 1
ATOM 775 O O . LYS A 1 95 ? -23.687 2.742 19.157 1.00 84.81 95 LYS A O 1
ATOM 780 N N . VAL A 1 96 ? -21.471 2.357 19.160 1.00 85.56 96 VAL A N 1
ATOM 781 C CA . VAL A 1 96 ? -21.360 1.950 20.575 1.00 85.56 96 VAL A CA 1
ATOM 782 C C . VAL A 1 96 ? -20.511 2.900 21.420 1.00 85.56 96 VAL A C 1
ATOM 784 O O . VAL A 1 96 ? -20.708 2.972 22.633 1.00 85.56 96 VAL A O 1
ATOM 787 N N . LEU A 1 97 ? -19.608 3.661 20.800 1.00 85.38 97 LEU A N 1
ATOM 788 C CA . LEU A 1 97 ? -18.804 4.708 21.431 1.00 85.38 97 LEU A CA 1
ATOM 789 C C . LEU A 1 97 ? -19.216 6.089 20.918 1.00 85.38 97 LEU A C 1
ATOM 791 O O . LEU A 1 97 ? -19.758 6.230 19.823 1.00 85.38 97 LEU A O 1
ATOM 795 N N . LYS A 1 98 ? -18.970 7.132 21.718 1.00 86.38 98 LYS A N 1
ATOM 796 C CA . LYS A 1 98 ? -19.319 8.501 21.324 1.00 86.38 98 LYS A CA 1
ATOM 797 C C . LYS A 1 98 ? -18.219 9.073 20.423 1.00 86.38 98 LYS A C 1
ATOM 799 O O . LYS A 1 98 ? -17.063 9.032 20.829 1.00 86.38 98 LYS A O 1
ATOM 804 N N . PRO A 1 99 ? -18.553 9.712 19.286 1.00 81.00 99 PRO A N 1
ATOM 805 C CA . PRO A 1 99 ? -17.563 10.359 18.415 1.00 81.00 99 PRO A CA 1
ATOM 806 C C . PRO A 1 99 ? -16.713 11.437 19.102 1.00 81.00 99 PRO A C 1
ATOM 808 O O . PRO A 1 99 ? -15.634 11.767 18.635 1.00 81.00 99 PRO A O 1
ATOM 811 N N . SER A 1 100 ? -17.205 12.007 20.205 1.00 84.56 100 SER A N 1
ATOM 812 C CA . SER A 1 100 ? -16.495 13.013 21.000 1.00 84.56 100 SER A CA 1
ATOM 813 C C . SER A 1 100 ? -15.494 12.428 22.001 1.00 84.56 100 SER A C 1
ATOM 815 O O . SER A 1 100 ? -14.876 13.194 22.737 1.00 84.56 100 SER A O 1
ATOM 817 N N . ASP A 1 101 ? -15.409 11.101 22.126 1.00 83.56 101 ASP A N 1
ATOM 818 C CA . ASP A 1 101 ? -14.520 10.455 23.089 1.00 83.56 101 ASP A CA 1
ATOM 819 C C . ASP A 1 101 ? -13.050 10.640 22.646 1.00 83.56 101 ASP A C 1
ATOM 821 O O . ASP A 1 101 ? -12.686 10.174 21.568 1.00 83.56 101 ASP A O 1
ATOM 825 N N . PRO A 1 102 ? -12.173 11.262 23.464 1.00 83.56 102 PRO A N 1
ATOM 826 C CA . PRO A 1 102 ? -10.788 11.561 23.068 1.00 83.56 102 PRO A CA 1
ATOM 827 C C . PRO A 1 102 ? -9.913 10.333 22.777 1.00 83.56 102 PRO A C 1
ATOM 829 O O . PRO A 1 102 ? -8.858 10.461 22.170 1.00 83.56 102 PRO A O 1
ATOM 832 N N . TRP A 1 103 ? -10.322 9.153 23.249 1.00 83.12 103 TRP A N 1
ATOM 833 C CA . TRP A 1 103 ? -9.632 7.873 23.049 1.00 83.12 103 TRP A CA 1
ATOM 834 C C . TRP A 1 103 ? -10.193 7.062 21.873 1.00 83.12 103 TRP A C 1
ATOM 836 O O . TRP A 1 103 ? -9.783 5.920 21.681 1.00 83.12 103 TRP A O 1
ATOM 846 N N . LEU A 1 104 ? -11.172 7.589 21.128 1.00 85.31 104 LEU A N 1
ATOM 847 C CA . LEU A 1 104 ? -11.831 6.843 20.057 1.00 85.31 104 LEU A CA 1
ATOM 848 C C . LEU A 1 104 ? -10.840 6.410 18.969 1.00 85.31 104 LEU A C 1
ATOM 850 O O . LEU A 1 104 ? -10.848 5.240 18.592 1.00 85.31 104 LEU A O 1
ATOM 854 N N . ASP A 1 105 ? -9.964 7.313 18.531 1.00 85.69 105 ASP A N 1
ATOM 855 C CA . ASP A 1 105 ? -8.982 7.025 17.479 1.00 85.69 105 ASP A CA 1
ATOM 856 C C . ASP A 1 105 ? -7.997 5.927 17.912 1.00 85.69 105 ASP A C 1
ATOM 858 O O . ASP A 1 105 ? -7.768 4.976 17.172 1.00 85.69 105 ASP A O 1
ATOM 862 N N . ASP A 1 106 ? -7.516 5.973 19.160 1.00 87.19 106 ASP A N 1
ATOM 863 C CA . ASP A 1 106 ? -6.638 4.939 19.731 1.00 87.19 106 ASP A CA 1
ATOM 864 C C . ASP A 1 106 ? -7.334 3.566 19.812 1.00 87.19 106 ASP A C 1
ATOM 866 O O . ASP A 1 106 ? -6.738 2.529 19.513 1.00 87.19 106 ASP A O 1
ATOM 870 N N . VAL A 1 107 ? -8.626 3.540 20.161 1.00 87.25 107 VAL A N 1
ATOM 871 C CA . VAL A 1 107 ? -9.420 2.301 20.157 1.00 87.25 107 VAL A CA 1
ATOM 872 C C . VAL A 1 107 ? -9.595 1.761 18.735 1.00 87.25 107 VAL A C 1
ATOM 874 O O . VAL A 1 107 ? -9.462 0.552 18.534 1.00 87.25 107 VAL A O 1
ATOM 877 N N . ILE A 1 108 ? -9.882 2.626 17.756 1.00 87.50 108 ILE A N 1
ATOM 878 C CA . ILE A 1 108 ? -10.024 2.240 16.344 1.00 87.50 108 ILE A CA 1
ATOM 879 C C . ILE A 1 108 ? -8.702 1.683 15.813 1.00 87.50 108 ILE A C 1
ATOM 881 O O . ILE A 1 108 ? -8.709 0.615 15.201 1.00 87.50 108 ILE A O 1
ATOM 885 N N . ASP A 1 109 ? -7.576 2.337 16.088 1.00 86.88 109 ASP A N 1
ATOM 886 C CA . ASP A 1 109 ? -6.253 1.897 15.642 1.00 86.88 109 ASP A CA 1
ATOM 887 C C . ASP A 1 109 ? -5.867 0.538 16.239 1.00 86.88 109 ASP A C 1
ATOM 889 O O . ASP A 1 109 ? -5.484 -0.384 15.509 1.00 86.88 109 ASP A O 1
ATOM 893 N N . GLN A 1 110 ? -6.031 0.364 17.555 1.00 86.00 110 GLN A N 1
ATOM 894 C CA . GLN A 1 110 ? -5.735 -0.909 18.222 1.00 86.00 110 GLN A CA 1
ATOM 895 C C . GLN A 1 110 ? -6.631 -2.045 17.721 1.00 86.00 110 GLN A C 1
ATOM 897 O O . GLN A 1 110 ? -6.163 -3.171 17.516 1.00 86.00 110 GLN A O 1
ATOM 902 N N . LEU A 1 111 ? -7.920 -1.766 17.509 1.00 87.00 111 LEU A N 1
ATOM 903 C CA . LEU A 1 111 ? -8.849 -2.766 16.999 1.00 87.00 111 LEU A CA 1
ATOM 904 C C . LEU A 1 111 ? -8.545 -3.108 15.537 1.00 87.00 111 LEU A C 1
ATOM 906 O O . LEU A 1 111 ? -8.585 -4.282 15.180 1.00 87.00 111 LEU A O 1
ATOM 910 N N . THR A 1 112 ? -8.167 -2.119 14.723 1.00 86.88 112 THR A N 1
ATOM 911 C CA . THR A 1 112 ? -7.753 -2.309 13.324 1.00 86.88 112 THR A CA 1
ATOM 912 C C . THR A 1 112 ? -6.575 -3.262 13.229 1.00 86.88 112 THR A C 1
ATOM 914 O O . THR A 1 112 ? -6.628 -4.223 12.461 1.00 86.88 112 THR A O 1
ATOM 917 N N . GLU A 1 113 ? -5.542 -3.065 14.050 1.00 84.44 113 GLU A N 1
ATOM 918 C CA . GLU A 1 113 ? -4.382 -3.957 14.055 1.00 84.44 113 GLU A CA 1
ATOM 919 C C . GLU A 1 113 ? -4.756 -5.378 14.502 1.00 84.44 113 GLU A C 1
ATOM 921 O O . GLU A 1 113 ? -4.368 -6.353 13.860 1.00 84.44 113 GLU A O 1
ATOM 926 N N . SER A 1 114 ? -5.571 -5.513 15.555 1.00 82.38 114 SER A N 1
ATOM 927 C CA . SER A 1 114 ? -6.009 -6.826 16.042 1.00 82.38 114 SER A CA 1
ATOM 928 C C . SER A 1 114 ? -6.877 -7.579 15.032 1.00 82.38 114 SER A C 1
ATOM 930 O O . SER A 1 114 ? -6.810 -8.806 14.969 1.00 82.38 114 SER A O 1
ATOM 932 N N . VAL A 1 115 ? -7.735 -6.874 14.297 1.00 82.12 115 VAL A N 1
ATOM 933 C CA . VAL A 1 115 ? -8.710 -7.466 13.374 1.00 82.12 115 VAL A CA 1
ATOM 934 C C . VAL A 1 115 ? -8.074 -7.781 12.025 1.00 82.12 115 VAL A C 1
ATOM 936 O O . VAL A 1 115 ? -8.394 -8.813 11.437 1.00 82.12 115 VAL A O 1
ATOM 939 N N . ARG A 1 116 ? -7.122 -6.967 11.555 1.00 76.19 116 ARG A N 1
ATOM 940 C CA . ARG A 1 116 ? -6.370 -7.245 10.321 1.00 76.19 116 ARG A CA 1
ATOM 941 C C . ARG A 1 116 ? -5.637 -8.591 10.375 1.00 76.19 116 ARG A C 1
ATOM 943 O O . ARG A 1 116 ? -5.444 -9.217 9.343 1.00 76.19 116 ARG A O 1
ATOM 950 N N . GLN A 1 117 ? -5.252 -9.045 11.568 1.00 70.94 117 GLN A N 1
ATOM 951 C CA . GLN A 1 117 ? -4.592 -10.338 11.788 1.00 70.94 117 GLN A CA 1
ATOM 952 C C . GLN A 1 117 ? -5.555 -11.545 11.750 1.00 70.94 117 GLN A C 1
ATOM 954 O O . GLN A 1 117 ? -5.116 -12.675 11.950 1.00 70.94 117 GLN A O 1
ATOM 959 N N . SER A 1 118 ? -6.855 -11.327 11.521 1.00 70.56 118 SER A N 1
ATOM 960 C CA . SER A 1 118 ? -7.867 -12.386 11.404 1.00 70.56 118 SER A CA 1
ATOM 961 C C . SER A 1 118 ? -8.160 -12.770 9.945 1.00 70.56 118 SER A C 1
ATOM 963 O O . SER A 1 118 ? -7.936 -11.977 9.032 1.00 70.56 118 SER A O 1
ATOM 965 N N . ASP A 1 119 ? -8.731 -13.960 9.721 1.00 67.75 119 ASP A N 1
ATOM 966 C CA . ASP A 1 119 ? -9.109 -14.498 8.396 1.00 67.75 119 ASP A CA 1
ATOM 967 C C . ASP A 1 119 ? -10.363 -13.819 7.780 1.00 67.75 119 ASP A C 1
ATOM 969 O O . ASP A 1 119 ? -11.225 -14.467 7.181 1.00 67.75 119 ASP A O 1
ATOM 973 N N . GLY A 1 120 ? -10.511 -12.501 7.951 1.00 75.38 120 GLY A N 1
ATOM 974 C CA . GLY A 1 120 ? -11.684 -11.735 7.510 1.00 75.38 120 GLY A CA 1
ATOM 975 C C . GLY A 1 120 ? -11.684 -11.348 6.028 1.00 75.38 120 GLY A C 1
ATOM 976 O O . GLY A 1 120 ? -12.723 -10.937 5.507 1.00 75.38 120 GLY A O 1
ATOM 977 N N . PHE A 1 121 ? -10.549 -11.474 5.337 1.00 82.19 121 PHE A N 1
ATOM 978 C CA . PHE A 1 121 ? -10.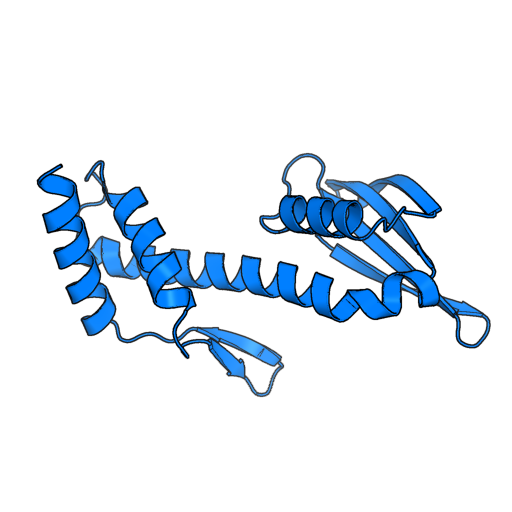421 -11.108 3.926 1.00 82.19 121 PHE A CA 1
ATOM 979 C C . PHE A 1 121 ? -10.717 -12.273 2.988 1.00 82.19 121 PHE A C 1
ATOM 981 O O . PHE A 1 121 ? -10.223 -13.386 3.164 1.00 82.19 121 PHE A O 1
ATOM 988 N N . LYS A 1 122 ? -11.488 -11.992 1.939 1.00 82.38 122 LYS A N 1
ATOM 989 C CA . LYS A 1 122 ? -11.765 -12.919 0.840 1.00 82.38 122 LYS A CA 1
ATOM 990 C C . LYS A 1 122 ? -11.666 -12.188 -0.487 1.00 82.38 122 LYS A C 1
ATOM 992 O O . LYS A 1 122 ? -11.998 -11.012 -0.577 1.00 82.38 122 LYS A O 1
ATOM 997 N N . THR A 1 123 ? -11.262 -12.898 -1.529 1.00 82.69 123 THR A N 1
ATOM 998 C CA . THR A 1 123 ? -11.346 -12.400 -2.903 1.00 82.69 123 THR A CA 1
ATOM 999 C C . THR A 1 123 ? -12.619 -12.948 -3.537 1.00 82.69 123 THR A C 1
ATOM 1001 O O . THR A 1 123 ? -12.899 -14.143 -3.447 1.00 82.69 123 THR A O 1
ATOM 1004 N N . THR A 1 124 ? -13.414 -12.065 -4.128 1.00 85.75 124 THR A N 1
ATOM 1005 C CA . THR A 1 124 ? -14.607 -12.430 -4.904 1.00 85.75 124 THR A CA 1
ATOM 1006 C C . THR A 1 124 ? -14.214 -13.062 -6.243 1.00 85.75 124 THR A C 1
ATOM 1008 O O . THR A 1 124 ? -13.058 -12.984 -6.658 1.00 85.75 124 THR A O 1
ATOM 1011 N N . GLU A 1 125 ? -15.173 -13.670 -6.945 1.00 83.62 125 GLU A N 1
ATOM 1012 C CA . GLU A 1 125 ? -14.940 -14.273 -8.269 1.00 83.62 125 GLU A CA 1
ATOM 1013 C C . GLU A 1 125 ? -14.426 -13.254 -9.305 1.00 83.62 125 GLU A C 1
ATOM 1015 O O . GLU A 1 125 ? -13.622 -13.608 -10.164 1.00 83.62 125 GLU A O 1
ATOM 1020 N N . ASP A 1 126 ? -14.800 -11.979 -9.159 1.00 84.69 126 ASP A N 1
ATOM 1021 C CA . ASP A 1 126 ? -14.376 -10.874 -10.029 1.00 84.69 126 ASP A CA 1
ATOM 1022 C C . ASP A 1 126 ? -13.021 -10.257 -9.625 1.00 84.69 126 ASP A C 1
ATOM 1024 O O . ASP A 1 126 ? -12.607 -9.230 -10.164 1.00 84.69 126 ASP A O 1
ATOM 1028 N N . GLY A 1 127 ? -12.322 -10.843 -8.647 1.00 77.75 127 GLY A N 1
ATOM 1029 C CA . GLY A 1 127 ? -11.022 -10.359 -8.178 1.00 77.75 127 GLY A CA 1
ATOM 1030 C C . GLY A 1 127 ? -11.087 -9.185 -7.195 1.00 77.75 127 GLY A C 1
ATOM 1031 O O . GLY A 1 127 ? -10.044 -8.666 -6.804 1.00 77.75 127 GLY A O 1
ATOM 1032 N N . GLN A 1 128 ? -12.280 -8.765 -6.756 1.00 80.19 128 GLN A N 1
ATOM 1033 C CA . GLN A 1 128 ? -12.420 -7.710 -5.746 1.00 80.19 128 GLN A CA 1
ATOM 1034 C C . GLN A 1 128 ? -12.131 -8.245 -4.345 1.00 80.19 128 GLN A C 1
ATOM 1036 O O . GLN A 1 128 ? -12.549 -9.355 -3.998 1.00 80.19 128 GLN A O 1
ATOM 1041 N N . LEU A 1 129 ? -11.463 -7.433 -3.529 1.00 81.94 129 LEU A N 1
ATOM 1042 C CA . LEU A 1 129 ? -11.197 -7.735 -2.131 1.00 81.94 129 LEU A CA 1
ATOM 1043 C C . LEU A 1 129 ? -12.428 -7.405 -1.274 1.00 81.94 129 LEU A C 1
ATOM 1045 O O . LEU A 1 129 ? -12.938 -6.289 -1.306 1.00 81.94 129 LEU A O 1
ATOM 1049 N N . LEU A 1 130 ? -12.892 -8.381 -0.501 1.00 82.56 130 LEU A N 1
ATOM 1050 C CA . LEU A 1 130 ? -13.992 -8.271 0.449 1.00 82.56 130 LEU A CA 1
ATOM 1051 C C . LEU A 1 130 ? -13.442 -8.458 1.863 1.00 82.56 130 LEU A C 1
ATOM 1053 O O . LEU A 1 130 ? -12.663 -9.380 2.109 1.00 82.56 130 LEU A O 1
ATOM 1057 N N . PHE A 1 131 ? -13.890 -7.625 2.794 1.00 84.62 131 PHE A N 1
ATOM 1058 C CA . PHE A 1 131 ? -13.606 -7.781 4.213 1.00 84.62 131 PHE A CA 1
ATOM 1059 C C . PHE A 1 131 ? -14.906 -8.043 4.976 1.00 84.62 131 PHE A C 1
ATOM 1061 O O . PHE A 1 131 ? -15.878 -7.307 4.822 1.00 84.62 131 PHE A O 1
ATOM 1068 N N . THR A 1 132 ? -14.936 -9.105 5.779 1.00 81.38 132 THR A N 1
ATOM 1069 C CA . THR A 1 132 ? -16.076 -9.450 6.636 1.00 81.38 132 THR A CA 1
ATOM 1070 C C . THR A 1 132 ? -15.597 -9.759 8.039 1.00 81.38 132 THR A C 1
ATOM 1072 O O . THR A 1 132 ? -14.678 -10.557 8.222 1.00 81.38 132 THR A O 1
ATOM 1075 N N . VAL A 1 133 ? -16.265 -9.179 9.028 1.00 83.94 133 VAL A N 1
ATOM 1076 C CA . VAL A 1 133 ? -15.963 -9.380 10.442 1.00 83.94 133 VAL A CA 1
ATOM 1077 C C . VAL A 1 133 ? -17.259 -9.433 11.241 1.00 83.94 133 VAL A C 1
ATOM 1079 O O . VAL A 1 133 ? -18.253 -8.806 10.878 1.00 83.94 133 VAL A O 1
ATOM 1082 N N . ASP A 1 134 ? -17.257 -10.224 12.310 1.00 85.38 134 ASP A N 1
ATOM 1083 C CA . ASP A 1 134 ? -18.392 -10.319 13.222 1.00 85.38 134 ASP A CA 1
ATOM 1084 C C . ASP A 1 134 ? -18.575 -8.992 13.981 1.00 85.38 134 ASP A C 1
ATOM 1086 O O . ASP A 1 134 ? -17.692 -8.529 14.709 1.00 85.38 134 ASP A O 1
ATOM 1090 N N . VAL A 1 135 ? -19.741 -8.375 13.793 1.00 84.56 135 VAL A N 1
ATOM 1091 C CA . VAL A 1 135 ? -20.110 -7.091 14.397 1.00 84.56 135 VAL A CA 1
ATOM 1092 C C . VAL A 1 135 ? -20.196 -7.195 15.920 1.00 84.56 135 VAL A C 1
ATOM 1094 O O . VAL A 1 135 ? -19.763 -6.275 16.617 1.00 84.56 135 VAL A O 1
ATOM 1097 N N . ASP A 1 136 ? -20.700 -8.308 16.457 1.00 85.88 136 ASP A N 1
ATOM 1098 C CA . ASP A 1 136 ? 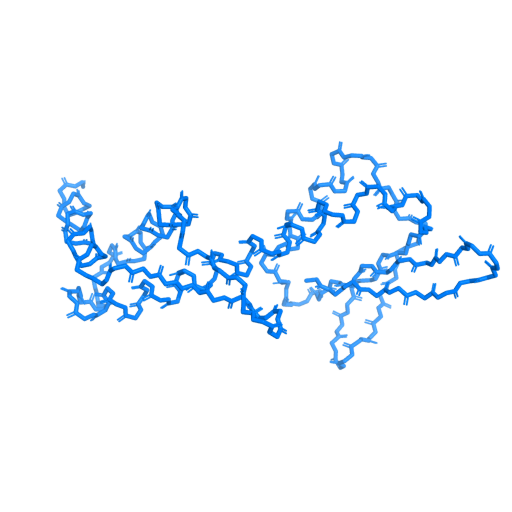-20.821 -8.493 17.906 1.00 85.88 136 ASP A CA 1
ATOM 1099 C C . ASP A 1 136 ? -19.437 -8.636 18.548 1.00 85.88 136 ASP A C 1
ATOM 1101 O O . ASP A 1 136 ? -19.167 -8.066 19.613 1.00 85.88 136 ASP A O 1
ATOM 1105 N N . TYR A 1 137 ? -18.519 -9.314 17.850 1.00 86.06 137 TYR A N 1
ATOM 1106 C CA . TYR A 1 137 ? -17.109 -9.358 18.226 1.00 86.06 137 TYR A CA 1
ATOM 1107 C C . TYR A 1 137 ? -16.485 -7.953 18.250 1.00 86.06 137 TYR A C 1
ATOM 1109 O O . TYR A 1 137 ? -15.855 -7.587 19.250 1.00 86.06 137 TYR A O 1
ATOM 1117 N N . LEU A 1 138 ? -16.690 -7.144 17.200 1.00 86.38 138 LEU A N 1
ATOM 1118 C CA . LEU A 1 138 ? -16.174 -5.771 17.139 1.00 86.38 138 LEU A CA 1
ATOM 1119 C C . LEU A 1 138 ? -16.715 -4.900 18.276 1.00 86.38 138 LEU A C 1
ATOM 1121 O O . LEU A 1 138 ? -15.933 -4.238 18.960 1.00 86.38 138 LEU A O 1
ATOM 1125 N N . HIS A 1 139 ? -18.027 -4.922 18.520 1.00 88.56 139 HIS A N 1
ATOM 1126 C CA . HIS A 1 139 ? -18.644 -4.160 19.606 1.00 88.56 139 HIS A CA 1
ATOM 1127 C C . HIS A 1 139 ? -18.072 -4.554 20.970 1.00 88.56 139 HIS A C 1
ATOM 1129 O O . HIS A 1 139 ? -17.672 -3.687 21.752 1.00 88.56 139 HIS A O 1
ATOM 1135 N N . SER A 1 140 ? -17.998 -5.859 21.255 1.00 87.75 140 SER A N 1
ATOM 1136 C CA . SER A 1 140 ? -17.475 -6.349 22.530 1.00 87.75 140 SER A CA 1
ATOM 1137 C C . SER A 1 140 ? -16.021 -5.927 22.744 1.00 87.75 140 SER A C 1
ATOM 1139 O O . SER A 1 140 ? -15.664 -5.517 23.850 1.00 87.75 140 SER A O 1
ATOM 1141 N N . LYS A 1 141 ? -15.181 -6.017 21.707 1.00 88.31 141 LYS A N 1
ATOM 1142 C CA . LYS A 1 141 ? -13.767 -5.633 21.789 1.00 88.31 141 LYS A CA 1
ATOM 1143 C C . LYS A 1 141 ? -13.576 -4.127 21.921 1.00 88.31 141 LYS A C 1
ATOM 1145 O O . LYS A 1 141 ? -12.751 -3.703 22.726 1.00 88.31 141 LYS A O 1
ATOM 1150 N N . ALA A 1 142 ? -14.355 -3.327 21.197 1.00 87.69 142 ALA A N 1
ATOM 1151 C CA . ALA A 1 142 ? -14.301 -1.873 21.290 1.00 87.69 142 ALA A CA 1
ATOM 1152 C C . ALA A 1 142 ? -14.651 -1.369 22.698 1.00 87.69 142 ALA A C 1
ATOM 1154 O O . ALA A 1 142 ? -13.965 -0.499 23.231 1.00 87.69 142 ALA A O 1
ATOM 1155 N N . LEU A 1 143 ? -15.675 -1.949 23.336 1.00 88.25 143 LEU A N 1
ATOM 1156 C CA . LEU A 1 143 ? -16.059 -1.604 24.709 1.00 88.25 143 LEU A CA 1
ATOM 1157 C C . LEU A 1 143 ? -14.991 -2.010 25.739 1.00 88.25 143 LEU A C 1
ATOM 1159 O O . LEU A 1 143 ? -14.713 -1.245 26.667 1.00 88.25 143 LEU A O 1
ATOM 1163 N N . ASP A 1 144 ? -14.373 -3.183 25.575 1.00 89.38 144 ASP A N 1
ATOM 1164 C CA . ASP A 1 144 ? -13.268 -3.646 26.429 1.00 89.38 144 ASP A CA 1
ATOM 1165 C C . ASP A 1 144 ? -12.042 -2.722 26.315 1.00 89.38 144 ASP A C 1
ATOM 1167 O O . ASP A 1 144 ? -11.508 -2.268 27.331 1.00 89.38 144 ASP A O 1
ATOM 1171 N N . LEU A 1 145 ? -11.641 -2.370 25.089 1.00 88.56 145 LEU A N 1
ATOM 1172 C CA . LEU A 1 145 ? -10.543 -1.433 24.833 1.00 88.56 145 LEU A CA 1
ATOM 1173 C C . LEU A 1 145 ? -10.842 -0.040 25.394 1.00 88.56 145 LEU A C 1
ATOM 1175 O O . LEU A 1 145 ? -10.033 0.490 26.148 1.00 88.56 145 LEU A O 1
ATOM 1179 N N . ALA A 1 146 ? -12.028 0.517 25.134 1.00 85.81 146 ALA A N 1
ATOM 1180 C CA . ALA A 1 146 ? -12.416 1.821 25.672 1.00 85.81 146 ALA A CA 1
ATOM 1181 C C . ALA A 1 146 ? -12.400 1.846 27.209 1.00 85.81 146 ALA A C 1
ATOM 1183 O O . ALA A 1 146 ? -11.995 2.837 27.817 1.00 85.81 146 ALA A O 1
ATOM 1184 N N . THR A 1 147 ? -12.802 0.749 27.856 1.00 86.31 147 THR A N 1
ATOM 1185 C CA . THR A 1 147 ? -12.748 0.630 29.320 1.00 86.31 147 THR A CA 1
ATOM 1186 C C . THR A 1 147 ? -11.305 0.634 29.823 1.00 86.31 147 THR A C 1
ATOM 1188 O O . THR A 1 147 ? -11.011 1.292 30.817 1.00 86.31 147 THR A O 1
ATOM 1191 N N . LYS A 1 148 ? -10.388 -0.045 29.126 1.00 84.56 148 LYS A N 1
ATOM 1192 C CA . LYS A 1 148 ? -8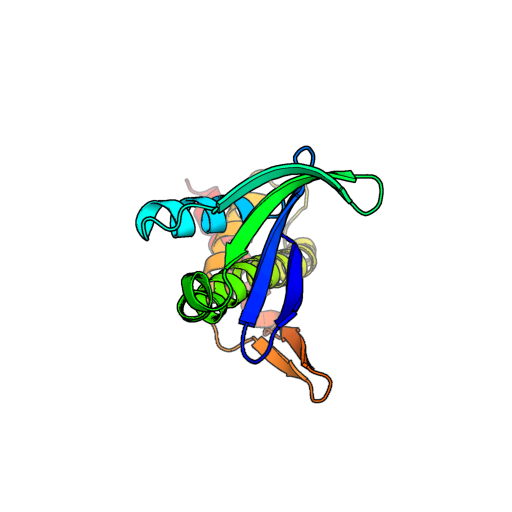.958 -0.067 29.469 1.00 84.56 148 LYS A CA 1
ATOM 1193 C C . LYS A 1 148 ? -8.281 1.283 29.236 1.00 84.56 148 LYS A C 1
ATOM 1195 O O . LYS A 1 148 ? -7.502 1.711 30.085 1.00 84.56 148 LYS A O 1
ATOM 1200 N N . THR A 1 149 ? -8.596 1.966 28.137 1.00 78.75 149 THR A N 1
ATOM 1201 C CA . THR A 1 149 ? -7.999 3.267 27.802 1.00 78.75 149 THR A CA 1
ATOM 1202 C C . THR A 1 149 ? -8.492 4.385 28.725 1.00 78.75 149 THR A C 1
ATOM 1204 O O . THR A 1 149 ? -7.715 5.266 29.060 1.00 78.75 149 THR A O 1
ATOM 1207 N N . ARG A 1 150 ? -9.731 4.316 29.239 1.00 71.31 150 ARG A N 1
ATOM 1208 C CA . ARG A 1 150 ? -10.263 5.270 30.241 1.00 71.31 150 ARG A CA 1
ATOM 1209 C C . ARG A 1 150 ? -9.569 5.232 31.607 1.00 71.31 150 ARG A C 1
ATOM 1211 O O . ARG A 1 150 ? -9.742 6.162 32.388 1.00 71.31 150 ARG A O 1
ATOM 1218 N N . VAL A 1 151 ? -8.896 4.131 31.941 1.00 61.00 151 VAL A N 1
ATOM 1219 C CA . VAL A 1 151 ? -8.291 3.900 33.268 1.00 61.00 151 VAL A CA 1
ATOM 1220 C C . VAL A 1 151 ? -6.791 4.241 33.282 1.00 61.00 151 VAL A C 1
ATOM 1222 O O . VAL A 1 151 ? -6.188 4.285 34.354 1.00 61.00 151 VAL A O 1
ATOM 1225 N N . LYS A 1 152 ? -6.193 4.494 32.112 1.00 56.53 152 LYS A N 1
ATOM 1226 C CA . LYS A 1 152 ? -4.833 5.030 31.966 1.00 56.53 152 LYS A CA 1
ATOM 1227 C C . LYS A 1 152 ? -4.828 6.551 32.068 1.00 56.53 152 LYS A C 1
ATOM 1229 O O . LYS A 1 152 ? -3.829 7.061 32.619 1.00 56.53 152 LYS A O 1
#